Protein AF-A0A968C1X6-F1 (afdb_monomer)

Secondary structure (DSSP, 8-state):
---SEEEEEEEEEEEEEETTEEEEEEEEEEEEE--GGGHHHHHHHHHTT-SSSS----------

pLDDT: mean 96.96, std 3.35, range [74.12, 98.56]

Solvent-accessible surface area (backbone atoms only — not comparable to full-atom values): 4350 Å² total; per-residue (Å²): 132,63,53,83,48,70,47,79,41,78,84,36,76,50,76,50,77,54,97,91,39,83,45,77,46,84,41,69,50,73,57,68,45,64,59,80,90,38,43,69,61,38,51,53,52,46,55,78,67,47,94,47,98,77,69,93,81,86,89,78,86,86,84,131

Foldseek 3Di:
DQFPDKDKAFQDWDWDDDPNDIDTDGDIDIDTHGDPVNPVVNVVVCCVPPPDVDDDDDDDDDDD

Nearest PDB structures (foldseek):
  1nza-assembly1_A  TM=9.862E-01  e=4.962E-06  Thermus thermophilus
  4zk7-assembly1_M  TM=9.796E-01  e=1.720E-05  Thermus thermophilus HB8
  2zfh-assembly1_A  TM=9.792E-01  e=1.700E-04  Homo sapiens
  4iyq-assembly1_C  TM=9.102E-01  e=4.842E-04  Ehrlichia chaffeensis str. Arkansas
  8uf0-assembly1_A  TM=8.047E-01  e=2.181E-03  synthetic construct

Mean predicted aligned error: 2.49 Å

Structure (mmCIF, N/CA/C/O backbone):
data_AF-A0A968C1X6-F1
#
_entry.id   AF-A0A968C1X6-F1
#
loop_
_atom_site.group_PDB
_atom_site.id
_atom_site.type_symbol
_atom_site.label_atom_id
_atom_site.label_alt_id
_atom_site.label_comp_id
_atom_site.label_asym_id
_atom_site.label_entity_id
_atom_site.label_seq_id
_atom_site.pdbx_PDB_ins_code
_atom_site.Cartn_x
_atom_site.Cartn_y
_atom_site.Cartn_z
_atom_site.occupancy
_atom_site.B_iso_or_equiv
_atom_site.auth_s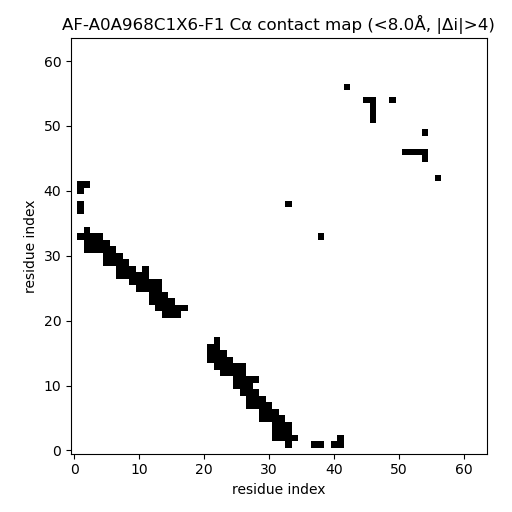eq_id
_atom_site.auth_comp_id
_atom_site.auth_asym_id
_atom_site.auth_atom_id
_atom_site.pdbx_PDB_model_num
ATOM 1 N N . MET A 1 1 ? 10.157 -11.324 -10.106 1.00 86.44 1 MET A N 1
ATOM 2 C CA . MET A 1 1 ? 10.437 -10.510 -8.900 1.00 86.44 1 MET A CA 1
ATOM 3 C C . MET A 1 1 ? 9.504 -9.310 -8.951 1.00 86.44 1 MET A C 1
ATOM 5 O O . MET A 1 1 ? 9.480 -8.675 -9.991 1.00 86.44 1 MET A O 1
ATOM 9 N N . LEU A 1 2 ? 8.705 -9.048 -7.908 1.00 97.31 2 LEU A N 1
ATOM 10 C CA . LEU A 1 2 ? 7.694 -7.971 -7.937 1.00 97.31 2 LEU A CA 1
ATOM 11 C C . LEU A 1 2 ? 8.230 -6.618 -7.459 1.00 97.31 2 LEU A C 1
ATOM 13 O O . LEU A 1 2 ? 7.773 -5.588 -7.927 1.00 97.31 2 LEU A O 1
ATOM 17 N N . ALA A 1 3 ? 9.204 -6.610 -6.555 1.00 97.88 3 ALA A N 1
ATOM 18 C CA . ALA A 1 3 ? 9.923 -5.416 -6.127 1.00 97.88 3 ALA A CA 1
ATOM 19 C C . ALA A 1 3 ? 11.382 -5.798 -5.873 1.00 97.88 3 ALA A C 1
ATOM 21 O O . ALA A 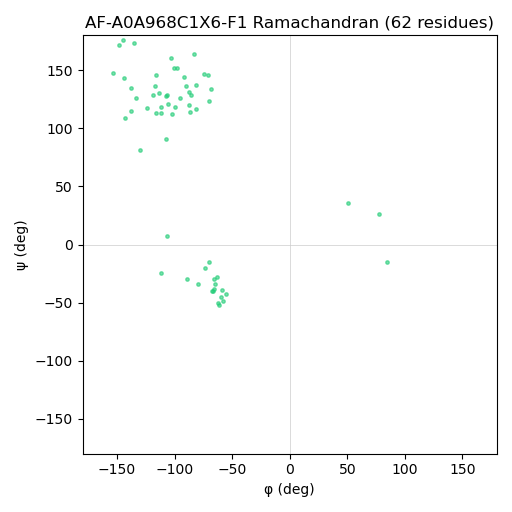1 3 ? 11.652 -6.895 -5.377 1.00 97.88 3 ALA A O 1
ATOM 22 N N . ALA A 1 4 ? 12.310 -4.907 -6.212 1.00 97.56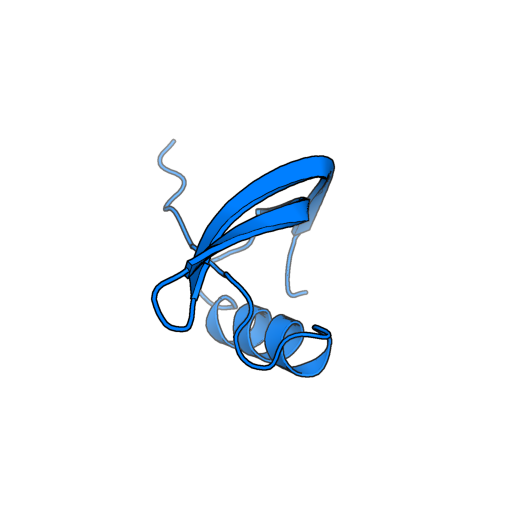 4 ALA A N 1
ATOM 23 C CA . ALA A 1 4 ? 13.735 -5.121 -5.968 1.00 97.56 4 ALA A CA 1
ATOM 24 C C . ALA A 1 4 ? 14.112 -4.815 -4.509 1.00 97.56 4 ALA A C 1
ATOM 26 O O . ALA A 1 4 ? 14.990 -5.455 -3.939 1.00 97.56 4 ALA A O 1
ATOM 27 N N . CYS A 1 5 ? 13.444 -3.832 -3.900 1.00 98.19 5 CYS A N 1
ATOM 28 C CA . CYS A 1 5 ? 13.664 -3.404 -2.521 1.00 98.19 5 CYS A CA 1
ATOM 29 C C . CYS A 1 5 ? 12.381 -2.781 -1.959 1.00 98.19 5 CYS A C 1
ATOM 31 O O . CYS A 1 5 ? 11.629 -2.139 -2.696 1.00 98.19 5 CYS A O 1
ATOM 33 N N . VAL A 1 6 ? 12.143 -2.938 -0.656 1.00 98.38 6 VAL A N 1
ATOM 34 C CA . VAL A 1 6 ? 11.008 -2.343 0.060 1.00 98.38 6 VAL A CA 1
ATOM 35 C C . VAL A 1 6 ? 11.521 -1.713 1.350 1.00 98.38 6 VAL A C 1
ATOM 37 O O . VAL A 1 6 ? 12.171 -2.385 2.145 1.00 98.38 6 VAL A O 1
ATOM 40 N N . ASN A 1 7 ? 11.219 -0.430 1.561 1.00 98.56 7 ASN A N 1
ATOM 41 C CA . ASN A 1 7 ? 11.389 0.186 2.878 1.00 98.56 7 ASN A CA 1
ATOM 42 C C . ASN A 1 7 ? 10.089 0.015 3.656 1.00 98.56 7 ASN A C 1
ATOM 44 O O . ASN A 1 7 ? 9.018 0.247 3.098 1.00 98.56 7 ASN A O 1
ATOM 48 N N . VAL A 1 8 ? 10.209 -0.345 4.929 1.00 98.25 8 VAL A N 1
ATOM 49 C CA . VAL A 1 8 ? 9.087 -0.612 5.825 1.00 98.25 8 VAL A CA 1
ATOM 50 C C . VAL A 1 8 ? 9.116 0.431 6.939 1.00 98.25 8 VAL A C 1
ATOM 52 O O . VAL A 1 8 ? 10.064 0.456 7.724 1.00 98.25 8 VAL A O 1
ATOM 55 N N . LEU A 1 9 ? 8.120 1.317 6.978 1.00 98.06 9 LEU A N 1
ATOM 56 C CA . LEU A 1 9 ? 8.048 2.415 7.942 1.00 98.06 9 LEU A CA 1
ATOM 57 C C . LEU A 1 9 ? 6.878 2.177 8.913 1.00 98.06 9 LEU A C 1
ATOM 59 O O . LEU A 1 9 ? 5.726 2.224 8.476 1.00 98.06 9 LEU A O 1
ATOM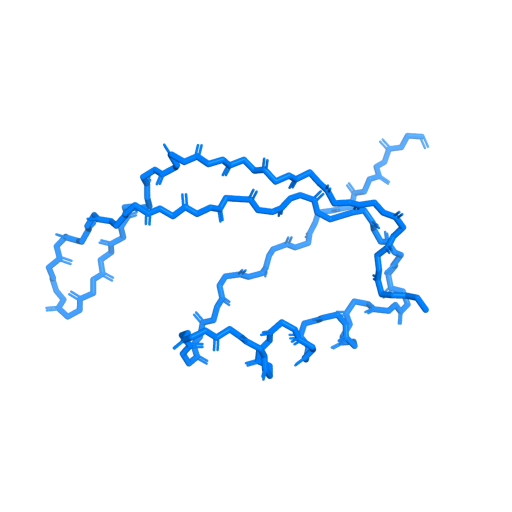 63 N N . PRO A 1 10 ? 7.146 1.923 10.206 1.00 97.38 10 PRO A N 1
ATOM 64 C CA . PRO A 1 10 ? 6.098 1.754 11.207 1.00 97.38 10 PRO A CA 1
ATOM 65 C C . PRO A 1 10 ? 5.593 3.099 11.752 1.00 97.38 10 PRO A C 1
ATOM 67 O O . PRO A 1 10 ? 6.282 4.116 11.662 1.00 97.38 10 PRO A O 1
ATOM 70 N N . GLY A 1 11 ? 4.429 3.077 12.408 1.00 94.88 11 GLY A N 1
ATOM 71 C CA . GLY A 1 11 ? 3.921 4.202 13.206 1.00 94.88 11 GLY A CA 1
ATOM 72 C C . GLY A 1 11 ? 3.326 5.346 12.384 1.00 94.88 11 GLY A C 1
ATOM 73 O O . GLY A 1 11 ? 3.341 6.495 12.828 1.00 94.88 11 GLY A O 1
ATOM 74 N N . VAL A 1 12 ? 2.830 5.055 11.180 1.00 97.62 12 VAL A N 1
ATOM 75 C CA . VAL A 1 12 ? 2.125 6.039 10.354 1.00 97.62 12 VAL A CA 1
ATOM 76 C C . VAL A 1 12 ? 0.682 6.137 10.837 1.00 97.62 12 VAL A C 1
ATOM 78 O O . VAL A 1 12 ? 0.057 5.128 11.137 1.00 97.62 12 VAL A O 1
ATOM 81 N N . THR A 1 13 ? 0.147 7.355 10.928 1.00 98.00 13 THR A N 1
ATOM 82 C CA . THR A 1 13 ? -1.283 7.563 11.186 1.00 98.00 13 THR A CA 1
ATOM 83 C C . THR A 1 13 ? -1.979 7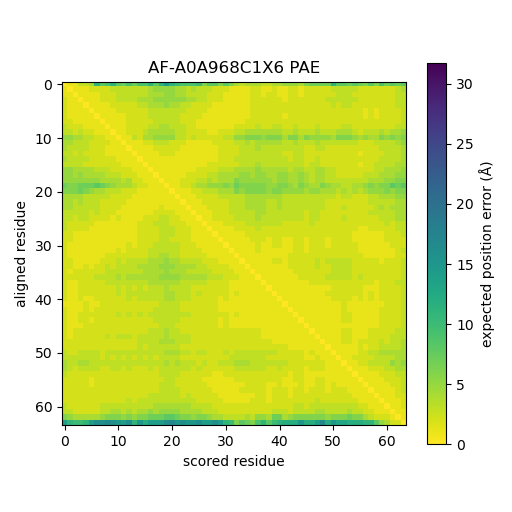.924 9.884 1.00 98.00 13 THR A C 1
ATOM 85 O O . THR A 1 13 ? -1.762 9.016 9.356 1.00 98.00 13 THR A O 1
ATOM 88 N N . SER A 1 14 ? -2.829 7.031 9.394 1.00 97.50 14 SER A N 1
ATOM 89 C CA . SER A 1 14 ? -3.679 7.272 8.231 1.00 97.50 14 SER A CA 1
ATOM 90 C C . SER A 1 14 ? -4.956 7.967 8.678 1.00 97.50 14 SER A C 1
ATOM 92 O O . SER A 1 14 ? -5.617 7.528 9.616 1.00 97.50 14 SER A O 1
ATOM 94 N N . VAL A 1 15 ? -5.296 9.082 8.031 1.00 98.06 15 VAL A N 1
ATOM 95 C CA . VAL A 1 15 ? -6.472 9.896 8.359 1.00 98.06 15 VAL A CA 1
ATOM 96 C C . VAL A 1 15 ? -7.332 10.028 7.114 1.00 98.06 15 VAL A C 1
ATOM 98 O O . VAL A 1 15 ? -6.898 10.597 6.115 1.00 98.06 15 VAL A O 1
ATOM 101 N N . TYR A 1 16 ? -8.558 9.522 7.175 1.00 96.69 16 TYR A N 1
ATOM 102 C CA . TYR A 1 16 ? -9.471 9.470 6.033 1.00 96.69 16 TYR A CA 1
ATOM 103 C C . TYR A 1 16 ? -10.925 9.594 6.493 1.00 96.69 16 TYR A C 1
ATOM 105 O O . TYR A 1 16 ? -11.213 9.614 7.689 1.00 96.69 16 TYR A O 1
ATOM 113 N N . ARG A 1 17 ? -11.859 9.732 5.547 1.00 97.81 17 ARG A N 1
ATOM 114 C CA . ARG A 1 17 ? -13.295 9.747 5.844 1.00 97.81 17 ARG A CA 1
ATOM 115 C C . ARG A 1 17 ? -13.924 8.442 5.378 1.00 97.81 17 ARG A C 1
ATOM 117 O O . ARG A 1 17 ? -13.781 8.089 4.212 1.00 97.81 17 ARG A O 1
ATOM 124 N N . TRP A 1 18 ? -14.656 7.782 6.265 1.00 96.06 18 TRP A N 1
ATOM 125 C CA . TRP A 1 18 ? -15.400 6.561 5.968 1.00 96.06 18 TRP A CA 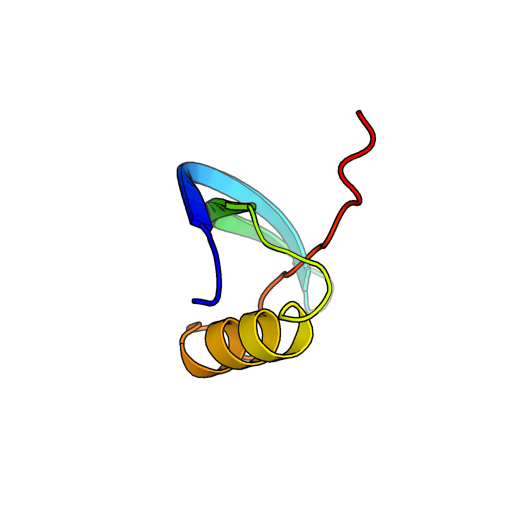1
ATOM 126 C C . TRP A 1 18 ? -16.770 6.621 6.630 1.00 96.06 18 TRP A C 1
ATOM 128 O O . TRP A 1 18 ? -16.876 7.056 7.774 1.00 96.06 18 TRP A O 1
ATOM 138 N N . GLU A 1 19 ? -17.816 6.253 5.888 1.00 96.00 19 GLU A N 1
ATOM 139 C CA . GLU A 1 19 ? -19.214 6.307 6.357 1.00 96.00 19 GLU A CA 1
ATOM 140 C C . GLU A 1 19 ? -19.616 7.668 6.961 1.00 96.00 19 GLU A C 1
ATOM 142 O O . GLU A 1 19 ? -20.389 7.764 7.904 1.00 96.00 19 GLU A O 1
ATOM 147 N N . GLY A 1 20 ? -19.078 8.753 6.395 1.00 97.50 20 GLY A N 1
ATOM 148 C CA . GLY A 1 20 ? -19.333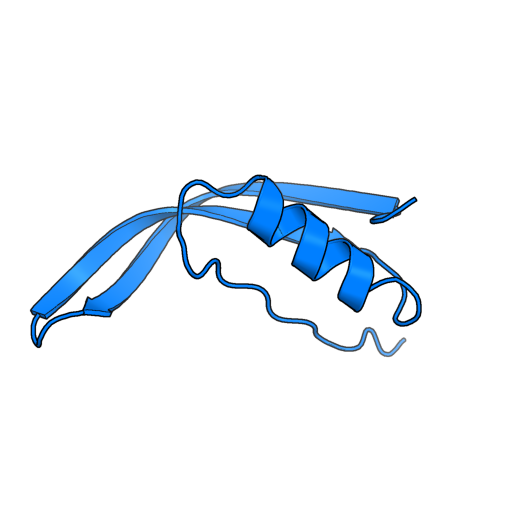 10.121 6.857 1.00 97.50 20 GLY A CA 1
ATOM 149 C C . GLY A 1 20 ? -18.443 10.578 8.016 1.00 97.50 20 GLY A C 1
ATOM 150 O O . GLY A 1 20 ? -18.281 11.785 8.199 1.00 97.50 20 GLY A O 1
ATOM 151 N N . GLU A 1 21 ? -17.763 9.662 8.700 1.00 97.69 21 GLU A N 1
ATOM 152 C CA . GLU A 1 21 ? -16.963 9.931 9.896 1.00 97.69 21 GLU A CA 1
ATOM 153 C C . GLU A 1 21 ? -15.462 10.032 9.605 1.00 97.69 21 GLU A C 1
ATOM 155 O O . GLU A 1 21 ? -14.943 9.447 8.651 1.00 97.69 21 GLU A O 1
ATOM 160 N N . LEU A 1 22 ? -14.752 10.807 10.429 1.00 98.06 22 LEU A N 1
ATOM 161 C CA . LEU A 1 22 ? -13.295 10.921 10.357 1.00 98.06 22 LEU A CA 1
ATOM 162 C C . LEU A 1 22 ? -12.647 9.730 11.071 1.00 98.06 22 LEU A C 1
ATOM 164 O O . LEU A 1 22 ? -12.761 9.608 12.289 1.00 98.06 22 LEU A O 1
ATOM 168 N N . GLN A 1 23 ? -11.910 8.916 10.323 1.00 98.06 23 GLN A N 1
ATOM 169 C CA . GLN A 1 23 ? -11.155 7.774 10.830 1.00 98.06 23 GLN A CA 1
ATOM 170 C C . GLN A 1 23 ? -9.680 8.125 11.033 1.00 98.06 23 GLN A C 1
ATOM 172 O O . GLN A 1 23 ? -9.136 9.018 10.370 1.00 98.06 23 GLN A O 1
ATOM 177 N N . ARG A 1 24 ? -9.039 7.429 11.977 1.00 98.19 24 ARG A N 1
ATOM 178 C CA . ARG A 1 24 ? -7.602 7.524 12.256 1.00 98.19 24 ARG A CA 1
ATOM 179 C C . ARG A 1 24 ? -7.057 6.149 12.622 1.00 98.19 24 ARG A C 1
ATOM 181 O O . ARG A 1 24 ? -7.292 5.700 13.741 1.00 98.19 24 ARG A O 1
ATOM 188 N N . ASP A 1 25 ? -6.267 5.560 11.735 1.00 97.50 25 ASP A N 1
ATOM 189 C CA . ASP A 1 25 ? -5.708 4.220 11.927 1.00 97.50 25 ASP A CA 1
ATOM 190 C C . ASP A 1 25 ? -4.181 4.250 12.008 1.00 97.50 25 ASP A C 1
ATOM 192 O O . ASP A 1 25 ? -3.523 5.081 11.379 1.00 97.50 25 ASP A O 1
ATOM 196 N N . GLN A 1 26 ? -3.617 3.357 12.825 1.00 97.81 26 GLN A N 1
ATOM 197 C CA . GLN A 1 26 ? -2.172 3.142 12.899 1.00 97.81 26 GLN A CA 1
ATOM 198 C C . GLN A 1 26 ? -1.763 2.106 11.859 1.00 97.81 26 GLN A C 1
ATOM 200 O O . GLN A 1 26 ? -2.192 0.955 11.917 1.00 97.81 26 GLN A O 1
ATOM 205 N N . GLU A 1 27 ? -0.898 2.509 10.940 1.00 97.69 27 GLU A N 1
ATOM 206 C CA . GLU A 1 27 ? -0.549 1.733 9.761 1.00 97.69 27 GLU A CA 1
ATOM 207 C C . GLU A 1 27 ? 0.960 1.712 9.507 1.00 97.69 27 GLU A C 1
ATOM 209 O O . GLU A 1 27 ? 1.774 2.367 10.173 1.00 97.69 27 GLU A O 1
ATOM 214 N N . TRP A 1 28 ? 1.330 0.898 8.525 1.00 97.69 28 TRP A N 1
ATOM 215 C CA . TRP A 1 28 ? 2.689 0.749 8.038 1.00 97.69 28 TRP A CA 1
ATOM 216 C C . TRP A 1 28 ? 2.755 1.274 6.611 1.00 97.69 28 TRP A C 1
ATOM 218 O O . TRP A 1 28 ? 1.974 0.851 5.762 1.00 97.69 28 TRP A O 1
ATOM 228 N N . LEU A 1 29 ? 3.727 2.138 6.323 1.00 98.19 29 LEU A N 1
ATOM 229 C CA . LEU A 1 29 ? 3.976 2.592 4.959 1.00 98.19 29 LEU A CA 1
ATOM 230 C C . LEU A 1 29 ? 5.068 1.741 4.313 1.00 98.19 29 LEU A C 1
ATOM 232 O O . LEU A 1 29 ? 6.183 1.622 4.832 1.00 98.19 29 LEU A O 1
ATOM 236 N N . LEU A 1 30 ? 4.754 1.182 3.145 1.00 98.38 30 LEU A N 1
ATOM 237 C CA . LEU A 1 30 ? 5.695 0.430 2.324 1.00 98.38 30 LEU A CA 1
ATOM 238 C C . LEU A 1 30 ? 6.123 1.254 1.108 1.00 98.38 30 LEU A C 1
ATOM 240 O O . LEU A 1 30 ? 5.304 1.604 0.265 1.00 98.38 30 LEU A O 1
ATOM 244 N N . VAL A 1 31 ? 7.428 1.507 0.972 1.00 98.31 31 VAL A N 1
ATOM 245 C CA . VAL A 1 31 ? 8.002 2.156 -0.222 1.00 98.31 31 VAL A CA 1
ATOM 246 C C . VAL A 1 31 ? 8.761 1.119 -1.042 1.00 98.31 31 VAL A C 1
ATOM 248 O O . VAL A 1 31 ? 9.960 0.877 -0.822 1.00 98.31 31 VAL A O 1
ATOM 251 N N . ALA A 1 32 ? 8.046 0.500 -1.979 1.00 98.25 32 ALA A N 1
ATOM 252 C CA . ALA A 1 32 ? 8.557 -0.524 -2.883 1.00 98.25 32 ALA A CA 1
ATOM 253 C C . ALA A 1 32 ? 9.165 0.092 -4.153 1.00 98.25 32 ALA A C 1
ATOM 255 O O . ALA A 1 32 ? 8.553 0.933 -4.806 1.00 98.25 32 ALA A O 1
ATOM 256 N N . LYS A 1 33 ? 10.373 -0.348 -4.519 1.00 98.12 33 LYS A N 1
ATOM 257 C CA . LYS A 1 33 ? 11.044 0.027 -5.768 1.00 98.12 33 LYS A CA 1
ATOM 258 C C . LYS A 1 33 ? 10.839 -1.100 -6.759 1.00 98.12 33 LYS A C 1
ATOM 260 O O . LYS A 1 33 ? 11.260 -2.234 -6.515 1.00 98.12 33 LYS A O 1
ATOM 265 N N . SER A 1 34 ? 10.170 -0.777 -7.851 1.00 97.50 34 SER A N 1
ATOM 266 C CA . SER A 1 34 ? 9.799 -1.733 -8.879 1.00 97.50 34 SER A CA 1
ATOM 267 C C . SER A 1 34 ? 9.865 -1.092 -10.262 1.00 97.50 34 SER A C 1
ATOM 269 O O . SER A 1 34 ? 10.158 0.098 -10.388 1.00 97.50 34 SER A O 1
ATOM 271 N N . THR A 1 35 ? 9.626 -1.895 -11.290 1.00 97.38 35 THR A N 1
ATOM 272 C CA . THR A 1 35 ? 9.547 -1.446 -12.675 1.00 97.38 35 THR A CA 1
ATOM 273 C C . THR A 1 35 ? 8.092 -1.376 -13.123 1.00 97.38 35 THR A C 1
ATOM 275 O O . THR A 1 35 ? 7.195 -1.965 -12.513 1.00 97.38 35 THR A O 1
ATOM 278 N N . ARG A 1 36 ? 7.836 -0.626 -14.195 1.00 96.94 36 ARG A N 1
ATOM 279 C CA . ARG A 1 36 ? 6.474 -0.402 -14.689 1.00 96.94 36 ARG A CA 1
ATOM 280 C C . ARG A 1 36 ? 5.824 -1.691 -15.190 1.00 96.94 36 ARG A C 1
ATOM 282 O O . ARG A 1 36 ? 4.621 -1.861 -15.040 1.00 96.94 36 ARG A O 1
ATOM 289 N N . GLU A 1 37 ? 6.616 -2.589 -15.764 1.00 98.00 37 GLU A N 1
ATOM 290 C CA . GLU A 1 37 ? 6.162 -3.825 -16.406 1.00 98.00 37 GLU A CA 1
ATOM 291 C C . GLU A 1 37 ? 5.487 -4.789 -15.424 1.00 98.00 37 GLU A C 1
ATOM 293 O O . GLU A 1 37 ? 4.630 -5.565 -15.832 1.00 98.00 37 GLU A O 1
ATOM 298 N N . VAL A 1 38 ? 5.852 -4.736 -14.138 1.00 98.06 38 VAL A N 1
ATOM 299 C CA . VAL A 1 38 ? 5.332 -5.644 -13.100 1.00 98.06 38 VAL A CA 1
ATOM 300 C C . VAL A 1 38 ? 4.342 -4.967 -12.147 1.00 98.06 38 VAL A C 1
ATOM 302 O O . VAL A 1 38 ? 3.943 -5.578 -11.156 1.00 98.06 38 VAL A O 1
ATOM 305 N N . LEU A 1 39 ? 3.938 -3.718 -12.413 1.00 97.94 39 LEU A N 1
ATOM 306 C CA . LEU A 1 39 ? 3.063 -2.956 -11.515 1.00 97.94 39 LEU A CA 1
ATOM 307 C C . LEU A 1 39 ? 1.714 -3.657 -11.295 1.00 97.94 39 LEU A C 1
ATOM 309 O O . LEU A 1 39 ? 1.289 -3.808 -10.152 1.00 97.94 39 LEU A O 1
ATOM 313 N N . ASP A 1 40 ? 1.081 -4.152 -12.358 1.00 98.25 40 ASP A N 1
ATOM 314 C CA . ASP A 1 40 ? -0.219 -4.828 -12.253 1.00 98.25 40 ASP A CA 1
ATOM 315 C C . ASP A 1 40 ? -0.124 -6.142 -11.463 1.00 98.25 40 ASP A C 1
ATOM 317 O O . ASP A 1 40 ? -1.017 -6.473 -10.680 1.00 98.25 40 ASP A O 1
ATOM 321 N N . ASP A 1 41 ? 0.969 -6.893 -11.638 1.00 98.50 41 ASP A N 1
ATOM 322 C CA . ASP A 1 41 ? 1.242 -8.101 -10.853 1.00 98.50 41 ASP A CA 1
ATOM 323 C C . ASP A 1 41 ? 1.496 -7.764 -9.377 1.00 98.50 41 ASP A C 1
ATOM 325 O O . ASP A 1 41 ? 1.028 -8.481 -8.488 1.00 98.50 41 ASP A O 1
ATOM 329 N N . LEU A 1 42 ? 2.215 -6.669 -9.103 1.00 98.31 42 LEU A N 1
ATOM 330 C CA . LEU A 1 42 ? 2.468 -6.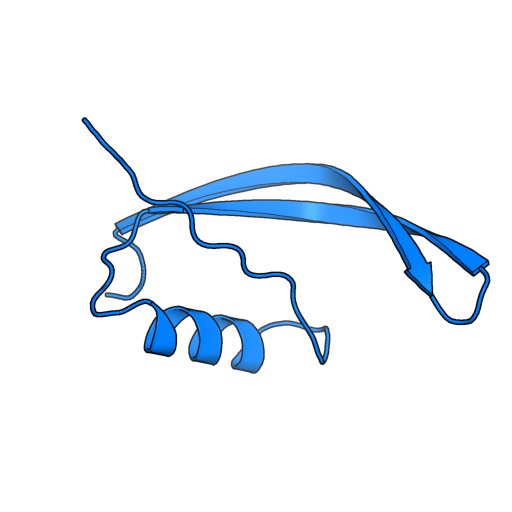182 -7.748 1.00 98.31 42 LEU A CA 1
ATOM 331 C C . LEU A 1 42 ? 1.153 -5.804 -7.062 1.00 98.31 42 LEU A C 1
ATOM 333 O O . LEU A 1 42 ? 0.904 -6.287 -5.958 1.00 98.31 42 LEU A O 1
ATOM 337 N N . VAL A 1 43 ? 0.299 -5.007 -7.712 1.00 98.31 43 VAL A N 1
ATOM 338 C CA . VAL A 1 43 ? -1.008 -4.592 -7.168 1.00 98.31 43 VAL A CA 1
ATOM 339 C C . VAL A 1 43 ? -1.870 -5.814 -6.856 1.00 98.31 43 VAL A C 1
ATOM 341 O O . VAL A 1 43 ? -2.362 -5.942 -5.735 1.00 98.31 43 VAL A O 1
ATOM 344 N N . ARG A 1 44 ? -1.979 -6.764 -7.795 1.00 98.25 44 ARG A N 1
ATOM 345 C CA . ARG A 1 44 ? -2.719 -8.018 -7.573 1.00 98.25 44 ARG A CA 1
ATOM 346 C C . ARG A 1 44 ? -2.161 -8.816 -6.401 1.00 98.25 44 ARG A C 1
ATOM 348 O O . ARG A 1 44 ? -2.924 -9.386 -5.622 1.00 98.25 44 ARG A O 1
ATOM 355 N N . ARG A 1 45 ? -0.834 -8.861 -6.246 1.00 98.12 45 ARG A N 1
ATOM 356 C CA . ARG A 1 45 ? -0.211 -9.563 -5.122 1.00 98.12 45 ARG A CA 1
ATOM 357 C C . ARG A 1 45 ? -0.494 -8.882 -3.787 1.00 98.12 45 ARG A C 1
ATOM 359 O O . ARG A 1 45 ? -0.718 -9.599 -2.816 1.00 98.12 45 ARG A O 1
ATOM 366 N N . VAL A 1 46 ? -0.479 -7.549 -3.742 1.00 98.00 46 VAL A N 1
ATOM 367 C CA . VAL A 1 46 ? -0.844 -6.780 -2.545 1.00 98.00 46 VAL A CA 1
ATOM 368 C C . VAL A 1 46 ? -2.297 -7.065 -2.182 1.00 98.00 46 VAL A C 1
ATOM 370 O O . VAL A 1 46 ? -2.542 -7.516 -1.072 1.00 98.00 46 VAL A O 1
ATOM 373 N N . GLN A 1 47 ? -3.236 -6.932 -3.120 1.00 97.88 47 GLN A N 1
ATOM 374 C CA . GLN A 1 47 ? -4.659 -7.222 -2.890 1.00 97.88 47 GLN A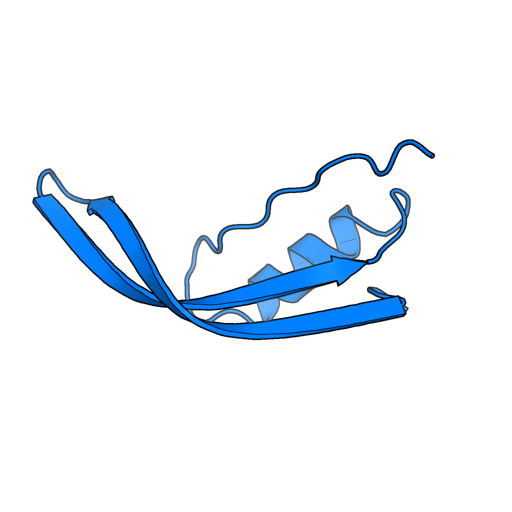 CA 1
ATOM 375 C C . GLN A 1 47 ? -4.902 -8.645 -2.371 1.00 97.88 47 GLN A C 1
ATOM 377 O O . GLN A 1 47 ? -5.662 -8.835 -1.432 1.00 97.88 47 GLN A O 1
ATOM 382 N N . ALA A 1 48 ? -4.215 -9.646 -2.928 1.00 98.06 48 ALA A N 1
ATOM 383 C CA . ALA A 1 48 ? -4.363 -11.036 -2.496 1.00 98.06 48 ALA A CA 1
ATOM 384 C C . ALA A 1 48 ? -3.788 -11.336 -1.096 1.00 98.06 48 ALA A C 1
ATOM 386 O O . ALA A 1 48 ? -4.029 -12.417 -0.562 1.00 98.06 48 ALA A O 1
ATOM 387 N N . LEU A 1 49 ? -2.962 -10.445 -0.540 1.00 97.81 49 LEU A N 1
ATOM 388 C CA . LEU A 1 49 ? -2.315 -10.616 0.766 1.00 97.81 49 LEU A CA 1
ATOM 389 C C . LEU A 1 49 ? -2.826 -9.656 1.837 1.00 97.81 49 LEU A C 1
ATOM 391 O O . LEU A 1 49 ? -2.641 -9.929 3.022 1.00 97.81 49 LEU A O 1
ATOM 395 N N . HIS A 1 50 ? -3.361 -8.509 1.433 1.00 97.81 50 HIS A N 1
ATOM 396 C CA . HIS A 1 50 ? -3.731 -7.446 2.349 1.00 97.81 50 HIS A CA 1
ATOM 397 C C . HIS A 1 50 ? -5.004 -7.813 3.115 1.00 97.81 50 HIS A C 1
ATOM 399 O O . HIS A 1 50 ? -5.894 -8.469 2.585 1.00 97.81 50 HIS A O 1
ATOM 405 N N . SER A 1 51 ? -5.100 -7.371 4.369 1.00 96.75 51 SER A N 1
ATOM 406 C CA . SER A 1 51 ? -6.277 -7.609 5.214 1.00 96.75 51 SER A CA 1
ATOM 407 C C . SER A 1 51 ? -7.488 -6.761 4.831 1.00 96.75 51 SER A C 1
ATOM 409 O O . SER A 1 51 ? -8.601 -7.070 5.238 1.00 96.75 51 SER A O 1
ATOM 411 N N . TYR A 1 52 ? -7.264 -5.665 4.108 1.00 95.94 52 TYR A N 1
ATOM 412 C CA . TYR A 1 52 ? -8.328 -4.789 3.616 1.00 95.94 52 TYR A CA 1
ATOM 413 C C . TYR A 1 52 ? -8.773 -5.214 2.227 1.00 95.94 52 TYR A C 1
ATOM 415 O O . TYR A 1 52 ? -7.934 -5.537 1.386 1.00 95.94 52 TYR A O 1
ATOM 423 N N . ASP A 1 53 ? -10.068 -5.075 1.964 1.00 94.44 53 ASP A N 1
ATOM 424 C CA . ASP A 1 53 ? -10.653 -5.339 0.649 1.00 94.44 53 ASP A CA 1
ATOM 425 C C . ASP A 1 53 ? -10.156 -4.350 -0.424 1.00 94.44 53 ASP A C 1
ATOM 427 O O . ASP A 1 53 ? -10.049 -4.699 -1.600 1.00 94.44 53 ASP A O 1
ATOM 431 N N . LEU A 1 54 ? -9.817 -3.118 -0.020 1.00 95.25 54 LEU A N 1
ATOM 432 C CA . LEU A 1 54 ? -9.301 -2.062 -0.894 1.00 95.25 54 LEU A CA 1
ATOM 433 C C . LEU A 1 54 ? -8.021 -1.436 -0.304 1.00 95.25 54 LEU A C 1
ATOM 435 O O . LEU A 1 54 ? -8.094 -0.391 0.342 1.00 95.25 54 LEU A O 1
ATOM 439 N N . PRO A 1 55 ? -6.844 -2.063 -0.487 1.00 97.38 55 PRO A N 1
ATOM 440 C CA . PRO A 1 55 ? -5.581 -1.503 -0.013 1.00 97.38 55 PRO A CA 1
ATOM 441 C C . PRO A 1 55 ? -5.144 -0.283 -0.832 1.00 97.38 55 PRO A C 1
ATOM 443 O O . PRO A 1 55 ? -5.319 -0.245 -2.053 1.00 97.38 55 PRO A O 1
ATOM 446 N N . GLU A 1 56 ? -4.499 0.683 -0.177 1.00 97.81 56 GLU A N 1
ATOM 447 C CA . GLU A 1 56 ? -3.855 1.805 -0.861 1.00 97.81 56 GLU A CA 1
ATOM 448 C C . GLU A 1 56 ? -2.605 1.330 -1.620 1.00 97.81 56 GLU A C 1
ATOM 450 O O . GLU A 1 56 ? -1.675 0.769 -1.039 1.00 97.81 56 GLU A O 1
ATOM 455 N N . VAL A 1 57 ? -2.561 1.588 -2.932 1.00 97.94 57 VAL A N 1
ATOM 456 C CA . VAL A 1 57 ? -1.352 1.427 -3.751 1.00 97.94 57 VAL A CA 1
ATOM 457 C C . VAL A 1 57 ? -1.233 2.613 -4.702 1.00 97.94 57 VAL A C 1
ATOM 459 O O . VAL A 1 57 ? -2.045 2.777 -5.611 1.00 97.94 57 VAL A O 1
ATOM 462 N N . VAL A 1 58 ? -0.190 3.424 -4.519 1.00 97.81 58 VAL A N 1
ATOM 463 C CA . VAL A 1 58 ? 0.110 4.586 -5.366 1.00 97.81 58 VAL A CA 1
ATOM 464 C C . VAL A 1 58 ? 1.474 4.398 -6.023 1.00 97.81 58 VAL A C 1
ATOM 466 O O . VAL A 1 58 ? 2.467 4.124 -5.351 1.00 97.81 58 VAL A O 1
ATOM 469 N N . ALA A 1 59 ? 1.531 4.557 -7.346 1.00 97.69 59 ALA A N 1
ATOM 470 C CA . ALA A 1 59 ? 2.767 4.484 -8.120 1.00 97.69 59 ALA A CA 1
ATOM 471 C C . ALA A 1 59 ? 3.200 5.882 -8.578 1.00 97.69 59 ALA A C 1
ATOM 473 O O . ALA A 1 59 ? 2.422 6.615 -9.187 1.00 97.69 59 ALA A O 1
ATOM 474 N N . LEU A 1 60 ? 4.461 6.231 -8.318 1.00 97.81 60 LEU A N 1
ATOM 475 C CA . LEU A 1 60 ? 5.081 7.479 -8.764 1.00 97.81 60 LEU A CA 1
ATOM 476 C C . LEU A 1 60 ? 6.251 7.156 -9.705 1.00 97.81 60 LEU A C 1
ATOM 478 O O . LEU A 1 60 ? 7.027 6.244 -9.401 1.00 97.81 60 LEU A O 1
ATOM 482 N N . PRO A 1 61 ? 6.410 7.869 -10.835 1.00 96.62 61 PRO A N 1
ATOM 483 C CA . PRO A 1 61 ? 7.559 7.669 -11.704 1.00 96.62 61 PRO A CA 1
ATOM 484 C C . PRO A 1 61 ? 8.832 8.156 -11.006 1.00 96.62 61 PRO A C 1
ATOM 486 O O . PRO A 1 61 ? 8.875 9.260 -10.465 1.00 96.62 61 PRO A O 1
ATOM 489 N N . VAL A 1 62 ? 9.888 7.348 -11.058 1.00 95.25 62 VAL A N 1
ATOM 490 C CA . VAL A 1 62 ? 11.232 7.793 -10.685 1.00 95.25 62 VAL A CA 1
ATOM 491 C C . VAL A 1 62 ? 11.862 8.409 -11.928 1.00 95.25 62 VAL A C 1
ATOM 493 O O . VAL A 1 62 ? 12.070 7.716 -12.921 1.00 95.25 62 VAL A O 1
ATOM 496 N N . VAL A 1 63 ? 12.120 9.714 -11.880 1.00 93.25 63 VAL A N 1
ATOM 497 C CA . VAL A 1 63 ? 12.807 10.461 -12.940 1.00 93.25 63 VAL A CA 1
ATOM 498 C C . VAL A 1 63 ? 14.169 10.903 -12.408 1.00 93.25 63 VAL A C 1
ATOM 500 O O . VAL A 1 63 ? 14.241 11.599 -11.396 1.00 93.25 63 VAL A O 1
ATOM 503 N N . GLY A 1 64 ? 15.242 10.437 -13.043 1.00 74.12 64 GLY A N 1
ATOM 504 C CA . GLY A 1 64 ? 16.631 10.668 -12.648 1.00 74.12 64 GLY A CA 1
ATOM 505 C C . GLY A 1 64 ? 17.589 10.187 -13.721 1.00 74.12 64 GLY A C 1
ATOM 506 O O . GLY A 1 64 ? 17.200 9.254 -14.460 1.00 74.12 64 GLY A O 1
#

Sequence (64 aa):
MLAACVNVLPGVTSVYRWEGELQRDQEWLLVAKSTREVLDDLVRRVQALHSYDLPEVVALPVVG

Radius of gyration: 13.61 Å; Cα contacts (8 Å, |Δi|>4): 67; chains: 1; bounding box: 36×22×30 Å